Protein AF-A0A520CYE7-F1 (afdb_monomer)

Secondary structure (DSSP, 8-state):
----S-SS---HHHHHHHHHHTT-----B-TT--B-PPPS---------

Sequence (49 aa):
VSAAGAPHRFTANGIQQSIRAAGFEPQLRGQKYNYRDLPEHLEEQVITY

Nearest PDB structures (foldseek):
  6m6b-assembly1_C  TM=5.522E-01  e=1.814E+00  Thermus thermophilus HB8
  6asg-assembly1_C  TM=4.251E-01  e=1.950E+00  Thermus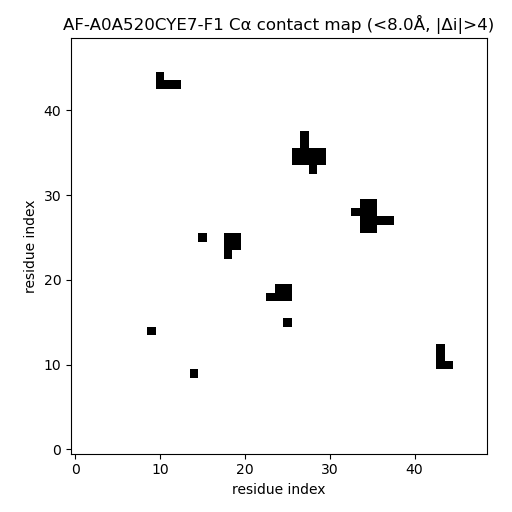 thermophilus HB8
  5zx3-assembly1_C  TM=4.945E-01  e=5.348E+00  Mycobacterium tuberculosis H37Rv
  6cce-assembly1_C  TM=5.082E-01  e=7.668E+00  Mycolicibacterium smegmatis MC2 155

Radius of gyration: 12.97 Å; Cα contacts (8 Å, |Δi|>4): 22; chains: 1; bounding box: 25×32×29 Å

Solvent-accessible surface area (backbone atoms only — not comparable to full-atom values): 3531 Å² total; per-residue (Å²): 132,86,83,76,80,58,93,77,71,85,42,74,65,58,49,44,52,53,35,44,74,72,74,42,84,73,78,53,63,47,97,85,68,41,85,42,82,80,64,96,79,73,85,70,89,79,86,86,130

Structure (mmCIF, N/CA/C/O backbone):
data_AF-A0A520CYE7-F1
#
_entry.id   AF-A0A520CYE7-F1
#
loop_
_atom_site.group_PDB
_atom_s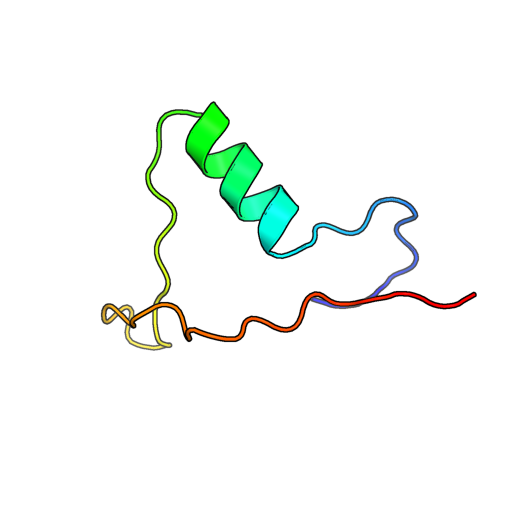ite.id
_atom_site.type_symbol
_atom_site.label_atom_id
_atom_site.label_alt_id
_atom_site.label_comp_id
_atom_site.label_asym_id
_atom_site.label_entity_id
_atom_site.label_seq_id
_atom_site.pdbx_PDB_ins_code
_atom_site.Cartn_x
_atom_site.Cartn_y
_atom_site.Cartn_z
_atom_site.occupancy
_atom_site.B_iso_or_equiv
_atom_site.auth_seq_id
_atom_site.auth_comp_id
_atom_site.auth_asym_id
_atom_site.auth_atom_id
_atom_site.pdbx_PDB_model_num
ATOM 1 N N . VAL A 1 1 ? 5.563 -7.709 4.867 1.00 45.34 1 VAL A N 1
ATOM 2 C CA . VAL A 1 1 ? 5.169 -7.357 6.254 1.00 45.34 1 VAL A CA 1
ATOM 3 C C . VAL A 1 1 ? 5.212 -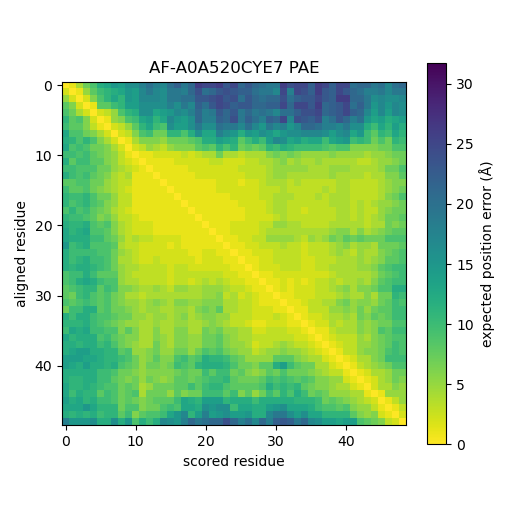8.624 7.095 1.00 45.34 1 VAL A C 1
ATOM 5 O O . VAL A 1 1 ? 4.578 -9.608 6.716 1.00 45.34 1 VAL A O 1
ATOM 8 N N . SER A 1 2 ? 6.033 -8.637 8.149 1.00 37.75 2 SER A N 1
ATOM 9 C CA . SER A 1 2 ? 6.227 -9.807 9.018 1.00 37.75 2 SER A CA 1
ATOM 10 C C . SER A 1 2 ? 4.902 -10.252 9.653 1.00 37.75 2 SER A C 1
ATOM 12 O O . SER A 1 2 ? 4.141 -9.424 10.148 1.00 37.75 2 SER A O 1
ATOM 14 N N . ALA A 1 3 ? 4.608 -11.556 9.600 1.00 51.03 3 ALA A N 1
ATOM 15 C CA . ALA A 1 3 ? 3.458 -12.204 10.237 1.00 51.03 3 ALA A CA 1
ATOM 16 C C . ALA A 1 3 ? 3.708 -12.415 11.729 1.00 51.03 3 ALA A C 1
ATOM 18 O 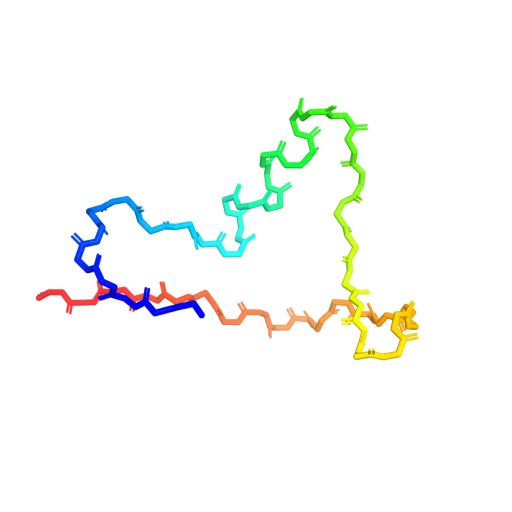O . ALA A 1 3 ? 3.691 -13.544 12.201 1.00 51.03 3 ALA A O 1
ATOM 19 N N . ALA A 1 4 ? 3.968 -11.354 12.482 1.00 52.25 4 ALA A N 1
ATOM 20 C CA . ALA A 1 4 ? 4.031 -11.480 13.931 1.00 52.25 4 ALA A CA 1
ATOM 21 C C . ALA A 1 4 ? 2.600 -11.578 14.495 1.00 52.25 4 ALA A C 1
ATOM 23 O O . ALA A 1 4 ? 2.062 -10.591 14.978 1.00 52.25 4 ALA A O 1
ATOM 24 N N . GLY A 1 5 ? 1.949 -12.738 14.343 1.00 53.62 5 GLY A N 1
ATOM 25 C CA . GLY A 1 5 ? 0.810 -13.178 15.164 1.00 53.62 5 GLY A CA 1
ATOM 26 C C . GLY A 1 5 ? -0.450 -12.302 15.227 1.00 53.62 5 GLY A C 1
ATOM 27 O O . GLY A 1 5 ? -1.299 -12.566 16.071 1.00 53.62 5 GLY A O 1
ATOM 28 N N . ALA A 1 6 ? -0.604 -11.272 14.389 1.00 57.66 6 ALA A N 1
ATOM 29 C CA . ALA A 1 6 ? -1.78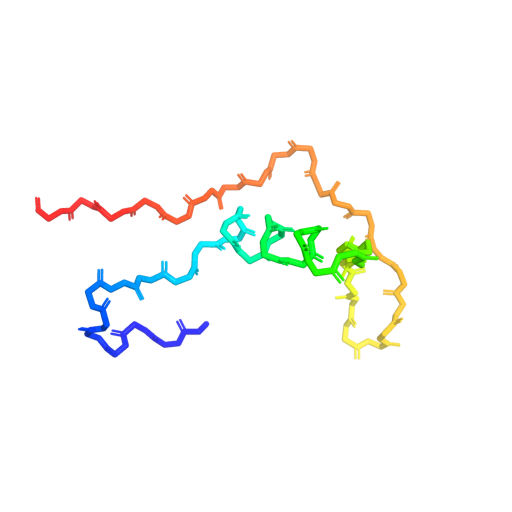3 -10.411 14.432 1.00 57.66 6 ALA A CA 1
ATOM 30 C C . ALA A 1 6 ? -3.019 -11.167 13.894 1.00 57.66 6 ALA A C 1
ATOM 32 O O . ALA A 1 6 ? -3.012 -11.544 12.718 1.00 57.66 6 ALA A O 1
ATOM 33 N N . PRO A 1 7 ? -4.083 -11.365 14.700 1.00 56.97 7 PRO A N 1
ATOM 34 C CA . PRO A 1 7 ? -5.296 -12.072 14.270 1.00 56.97 7 PRO A CA 1
ATOM 35 C C . PRO A 1 7 ? -6.027 -11.343 13.133 1.00 56.97 7 PRO A C 1
ATOM 37 O O . PRO A 1 7 ? -6.685 -11.972 12.312 1.00 56.97 7 PRO A O 1
ATOM 40 N N . HIS A 1 8 ? -5.850 -10.021 13.040 1.00 61.69 8 HIS A N 1
ATOM 41 C CA . HIS A 1 8 ? -6.309 -9.199 11.925 1.00 61.69 8 HIS A CA 1
ATOM 42 C C . HIS A 1 8 ? -5.110 -8.823 11.056 1.00 61.69 8 HIS A C 1
ATOM 44 O O . HIS A 1 8 ? -4.338 -7.920 11.386 1.00 61.69 8 HIS A O 1
ATOM 50 N N . ARG A 1 9 ? -4.931 -9.533 9.940 1.00 68.81 9 ARG A N 1
ATOM 51 C CA . ARG A 1 9 ? -3.908 -9.197 8.949 1.00 68.81 9 ARG A CA 1
ATOM 52 C C . ARG A 1 9 ? -4.493 -8.226 7.930 1.00 68.81 9 ARG A C 1
ATOM 54 O O . ARG A 1 9 ? -5.563 -8.461 7.383 1.00 68.81 9 ARG A O 1
ATOM 61 N N . PHE A 1 10 ? -3.771 -7.145 7.657 1.00 71.19 10 PHE A N 1
ATOM 62 C CA . PHE A 1 10 ? -4.118 -6.229 6.577 1.00 71.19 10 PHE A CA 1
ATOM 63 C C . PHE A 1 10 ? -3.824 -6.902 5.232 1.00 71.19 10 PHE A C 1
ATOM 65 O O . PHE A 1 10 ? -2.658 -7.103 4.881 1.00 71.19 10 PHE A O 1
ATOM 72 N N . THR A 1 11 ? -4.870 -7.279 4.496 1.00 83.50 11 THR A N 1
ATOM 73 C CA . THR A 1 11 ? -4.732 -7.748 3.114 1.00 83.50 11 THR A CA 1
ATOM 74 C C . THR A 1 11 ? -4.567 -6.561 2.166 1.00 83.50 11 THR A C 1
ATOM 76 O O . THR A 1 11 ? -4.909 -5.423 2.506 1.00 83.50 11 THR A O 1
ATOM 79 N N . ALA A 1 12 ? -4.044 -6.808 0.963 1.00 83.56 12 ALA A N 1
ATOM 80 C CA . ALA A 1 12 ? -3.922 -5.760 -0.048 1.00 83.56 12 ALA A CA 1
ATOM 81 C C . ALA A 1 12 ? -5.289 -5.128 -0.366 1.00 83.56 12 ALA A C 1
ATOM 83 O O . ALA A 1 12 ? -5.380 -3.905 -0.480 1.00 83.56 12 ALA A O 1
ATOM 84 N N . ASN A 1 13 ? -6.354 -5.934 -0.427 1.00 83.69 13 ASN A N 1
ATOM 85 C CA . ASN A 1 13 ? -7.708 -5.447 -0.661 1.00 83.69 13 ASN A CA 1
ATOM 86 C C . ASN A 1 13 ? -8.214 -4.582 0.504 1.00 83.69 13 ASN A C 1
ATOM 88 O O . ASN A 1 13 ? -8.654 -3.456 0.282 1.00 83.69 13 ASN A O 1
ATOM 92 N N . GLY A 1 14 ? -8.053 -5.038 1.752 1.00 86.19 14 GLY A N 1
ATOM 93 C CA . GLY A 1 14 ? -8.474 -4.274 2.933 1.00 86.19 14 GLY A CA 1
ATOM 94 C C . GLY A 1 14 ? -7.769 -2.918 3.056 1.00 86.19 14 GLY A C 1
ATOM 95 O O . GLY A 1 14 ? -8.395 -1.906 3.383 1.00 86.19 14 GLY A O 1
ATOM 96 N N . ILE A 1 15 ? -6.476 -2.864 2.720 1.00 86.31 15 ILE A N 1
ATOM 97 C CA . ILE A 1 15 ? -5.722 -1.605 2.665 1.00 86.31 15 ILE A CA 1
ATOM 98 C C . ILE A 1 15 ? -6.305 -0.680 1.591 1.00 86.31 15 ILE A C 1
ATOM 100 O O . ILE A 1 15 ? -6.607 0.476 1.881 1.00 86.31 15 ILE A O 1
ATOM 104 N N . GLN A 1 16 ? -6.503 -1.171 0.364 1.00 88.31 16 GLN A N 1
ATOM 105 C CA . GLN A 1 16 ? -7.046 -0.348 -0.719 1.00 88.31 16 GLN A CA 1
ATOM 106 C C . GLN A 1 16 ? -8.464 0.154 -0.419 1.00 88.31 16 GLN A C 1
ATOM 108 O O . GLN A 1 16 ? -8.775 1.306 -0.709 1.00 88.31 16 GLN A O 1
ATOM 113 N N . GLN A 1 17 ? -9.318 -0.679 0.180 1.00 89.69 17 GLN A N 1
ATOM 114 C CA . GLN A 1 17 ? -10.654 -0.272 0.617 1.00 89.69 17 GLN A CA 1
ATOM 115 C C . GLN A 1 17 ? -10.593 0.847 1.659 1.00 89.69 17 GLN A C 1
ATOM 117 O O . GLN A 1 17 ? -11.311 1.834 1.525 1.00 89.69 17 GLN A O 1
ATOM 122 N N . SER A 1 18 ? -9.700 0.737 2.645 1.00 90.75 18 SER A N 1
ATOM 123 C CA . SER A 1 18 ? -9.520 1.765 3.680 1.00 90.75 18 SER A CA 1
ATOM 124 C C . SER A 1 18 ? -9.065 3.102 3.085 1.00 90.75 18 SER A C 1
ATOM 126 O O . SER A 1 18 ? -9.567 4.155 3.467 1.00 90.75 18 SER A O 1
ATOM 128 N N . ILE A 1 19 ? -8.152 3.061 2.108 1.00 91.19 19 ILE A N 1
ATOM 129 C CA . ILE A 1 19 ? -7.670 4.251 1.392 1.00 91.19 19 ILE A CA 1
ATOM 130 C C . ILE A 1 19 ? -8.821 4.931 0.633 1.00 91.19 19 ILE A C 1
ATOM 132 O O . ILE A 1 19 ? -9.006 6.141 0.767 1.00 91.19 19 ILE A O 1
ATOM 136 N N . ARG A 1 20 ? -9.643 4.153 -0.088 1.00 93.75 20 ARG A N 1
ATOM 137 C CA . ARG A 1 20 ? -10.827 4.676 -0.793 1.00 93.75 20 ARG A CA 1
ATOM 138 C C . ARG A 1 20 ? -11.869 5.247 0.16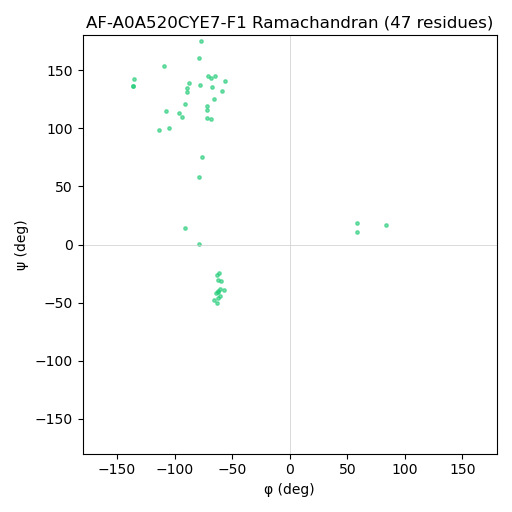7 1.00 93.75 20 ARG A C 1
ATOM 140 O O . ARG A 1 20 ? -12.411 6.314 -0.096 1.00 93.75 20 ARG A O 1
ATOM 147 N N . ALA A 1 21 ? -12.121 4.579 1.294 1.00 93.50 21 ALA A N 1
ATOM 148 C CA . ALA A 1 21 ? -13.060 5.045 2.318 1.00 93.50 21 ALA A CA 1
ATOM 149 C C . ALA A 1 21 ? -12.630 6.382 2.945 1.00 93.50 21 ALA A C 1
ATOM 151 O O . ALA A 1 21 ? -13.473 7.195 3.310 1.00 93.50 21 ALA A O 1
ATOM 152 N N . ALA A 1 22 ? -11.322 6.629 3.022 1.00 95.19 22 ALA A N 1
ATOM 153 C CA . ALA A 1 22 ? -10.759 7.903 3.455 1.00 95.19 22 ALA A CA 1
ATOM 154 C C . ALA A 1 22 ? -10.774 8.996 2.362 1.00 95.19 22 ALA A C 1
ATOM 156 O O . ALA A 1 22 ? -10.320 10.108 2.621 1.00 95.19 22 ALA A O 1
ATOM 157 N N . GLY A 1 23 ? -11.287 8.710 1.158 1.00 96.31 23 GLY A N 1
ATOM 158 C CA . GLY A 1 23 ? -11.381 9.666 0.049 1.00 96.31 23 GLY A CA 1
ATOM 159 C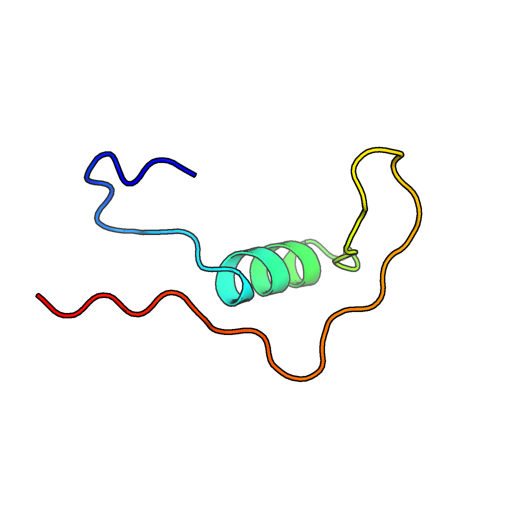 C . GLY A 1 23 ? -10.107 9.802 -0.791 1.00 96.31 23 GLY A C 1
ATOM 160 O O . GLY A 1 23 ? -9.969 10.776 -1.528 1.00 96.31 23 GLY A O 1
ATOM 161 N N . PHE A 1 24 ? -9.176 8.848 -0.693 1.00 94.75 24 PHE A N 1
ATOM 162 C CA . PHE A 1 24 ? -7.934 8.838 -1.466 1.00 94.75 24 PHE A CA 1
ATOM 163 C C . PHE A 1 24 ? -7.935 7.732 -2.526 1.00 94.75 24 PHE A C 1
ATOM 165 O O . PHE A 1 24 ? -8.563 6.687 -2.358 1.00 94.75 24 PHE A O 1
ATOM 172 N N . GLU A 1 25 ? -7.168 7.935 -3.599 1.00 92.56 25 GLU A N 1
ATOM 173 C CA . GLU A 1 25 ? -6.961 6.912 -4.626 1.00 92.56 25 GLU A CA 1
ATOM 174 C C . GLU A 1 25 ? -5.723 6.063 -4.279 1.00 92.56 25 GLU A C 1
ATOM 176 O O . GLU A 1 25 ? -4.626 6.621 -4.145 1.00 92.56 25 GLU A O 1
ATOM 181 N N . PRO A 1 26 ? -5.847 4.732 -4.114 1.00 90.62 26 PRO A N 1
ATOM 182 C CA . PRO A 1 26 ? -4.703 3.862 -3.870 1.00 90.62 26 PRO A CA 1
ATOM 183 C C . PRO A 1 26 ? -3.800 3.783 -5.101 1.00 90.62 26 PRO A C 1
ATOM 185 O O . PRO A 1 26 ? -4.266 3.598 -6.221 1.00 90.62 26 PRO A O 1
ATOM 188 N N . GLN A 1 27 ? -2.484 3.875 -4.900 1.00 90.00 27 GLN A N 1
ATOM 189 C CA . GLN A 1 27 ? -1.533 3.851 -6.008 1.00 90.00 27 GLN A CA 1
ATOM 190 C C . GLN A 1 27 ? -0.333 2.953 -5.719 1.00 90.00 27 GLN A C 1
ATOM 192 O O . GLN A 1 27 ? 0.264 3.008 -4.643 1.00 90.00 27 GLN A O 1
ATOM 197 N N . LEU A 1 28 ? 0.054 2.152 -6.713 1.00 90.00 28 LEU A N 1
ATOM 198 C CA . LEU A 1 28 ? 1.229 1.294 -6.638 1.00 90.00 28 LEU A CA 1
ATOM 199 C C . LEU A 1 28 ? 2.480 2.058 -7.098 1.00 90.00 28 LEU A C 1
ATOM 201 O O . LEU A 1 28 ? 2.450 2.848 -8.049 1.00 90.00 28 LEU A O 1
ATOM 205 N N . ARG A 1 29 ? 3.590 1.847 -6.386 1.00 91.44 29 ARG A N 1
ATOM 206 C CA . ARG A 1 29 ? 4.868 2.522 -6.627 1.00 91.44 29 ARG A CA 1
ATOM 207 C C . ARG A 1 29 ? 6.033 1.550 -6.595 1.00 91.44 29 ARG A C 1
ATOM 209 O O . ARG A 1 29 ? 6.059 0.623 -5.790 1.00 91.44 29 ARG A O 1
ATOM 216 N N . GLY A 1 30 ? 7.000 1.779 -7.480 1.00 90.62 30 GLY A N 1
ATOM 217 C CA . GLY A 1 30 ? 8.307 1.130 -7.413 1.00 90.62 30 GLY A CA 1
ATOM 218 C C . GLY A 1 30 ? 9.209 1.755 -6.345 1.00 90.62 30 GLY A C 1
ATOM 219 O O . GLY A 1 30 ? 8.886 2.790 -5.766 1.00 90.62 30 GLY A O 1
ATOM 220 N N . GLN A 1 31 ? 10.391 1.169 -6.135 1.00 89.56 31 GLN A N 1
ATOM 221 C CA . GLN A 1 31 ? 11.362 1.647 -5.134 1.00 89.56 31 GLN A CA 1
ATOM 222 C C . GLN A 1 31 ? 11.866 3.074 -5.391 1.00 89.56 31 GLN A C 1
ATOM 224 O O . GLN A 1 31 ? 12.286 3.764 -4.470 1.00 89.56 31 GLN A O 1
ATOM 229 N N . LYS A 1 32 ? 11.817 3.530 -6.647 1.00 94.56 32 LYS A N 1
ATOM 230 C CA . LYS A 1 32 ? 12.159 4.903 -7.037 1.00 94.56 32 LYS A CA 1
ATOM 231 C C . LYS A 1 32 ? 10.945 5.842 -7.021 1.00 94.56 32 LYS A C 1
ATOM 233 O O . LYS A 1 32 ? 11.005 6.909 -7.618 1.00 94.56 32 LYS A O 1
ATOM 238 N N . TYR A 1 33 ? 9.834 5.431 -6.405 1.00 88.19 33 TYR A N 1
ATOM 239 C CA . TYR A 1 33 ? 8.556 6.153 -6.378 1.00 88.19 33 TYR A CA 1
ATOM 240 C C . TYR A 1 33 ? 7.949 6.444 -7.757 1.00 88.19 33 TYR A C 1
ATOM 242 O O . TYR A 1 33 ? 7.049 7.275 -7.886 1.00 88.19 33 TYR A O 1
ATOM 250 N N . ASN A 1 34 ? 8.384 5.726 -8.791 1.00 92.69 34 ASN A N 1
ATOM 251 C CA . ASN A 1 34 ? 7.733 5.757 -10.090 1.00 92.69 34 ASN A CA 1
ATOM 252 C C . ASN A 1 34 ? 6.381 5.040 -10.017 1.00 92.69 34 ASN A C 1
ATOM 254 O O . ASN A 1 34 ? 6.239 4.037 -9.307 1.00 92.69 34 ASN A O 1
ATOM 258 N N . TYR A 1 35 ? 5.408 5.550 -10.772 1.00 90.94 35 TYR A N 1
ATOM 259 C CA . TYR A 1 35 ? 4.132 4.875 -10.977 1.00 90.94 35 TYR A CA 1
ATOM 260 C C . TYR A 1 35 ? 4.369 3.477 -11.536 1.00 90.94 35 TYR A C 1
ATOM 262 O O . TYR A 1 35 ? 5.277 3.250 -12.343 1.00 90.94 35 TYR A O 1
ATOM 270 N N . ARG A 1 36 ? 3.562 2.544 -11.050 1.00 87.88 36 ARG A N 1
ATOM 271 C CA . ARG A 1 36 ? 3.518 1.180 -11.540 1.00 87.88 36 ARG A CA 1
ATOM 272 C C . ARG A 1 36 ? 2.060 0.778 -11.657 1.00 87.88 36 ARG A C 1
ATOM 274 O O . ARG A 1 36 ? 1.285 1.043 -10.740 1.00 87.88 36 ARG A O 1
ATOM 281 N N . ASP A 1 37 ? 1.727 0.118 -12.752 1.00 85.50 37 ASP A N 1
ATOM 282 C CA . ASP A 1 37 ? 0.384 -0.402 -12.949 1.00 85.50 37 ASP A CA 1
ATOM 283 C C . ASP A 1 37 ? 0.104 -1.546 -11.977 1.00 85.50 37 ASP A C 1
ATOM 285 O O . ASP A 1 37 ? 0.988 -2.346 -11.637 1.00 85.50 37 ASP A O 1
ATOM 289 N N . LEU A 1 38 ? -1.140 -1.599 -11.509 1.00 83.44 38 LEU A N 1
ATOM 290 C CA . LEU A 1 38 ? -1.637 -2.738 -10.755 1.00 83.44 38 LEU A CA 1
ATOM 291 C C . LEU A 1 38 ? -1.667 -3.952 -11.697 1.00 83.44 38 LEU A C 1
ATOM 293 O O . LEU A 1 38 ? -2.258 -3.858 -12.771 1.00 83.44 38 LEU A O 1
ATOM 297 N N . PRO A 1 39 ? -1.025 -5.076 -11.338 1.00 82.69 39 PRO A N 1
ATOM 298 C CA . PRO A 1 39 ? -1.104 -6.283 -12.148 1.00 82.69 39 PRO A CA 1
ATOM 299 C C . PRO A 1 39 ? -2.543 -6.815 -12.162 1.00 82.69 39 PRO A C 1
ATOM 301 O O . PRO A 1 39 ? -3.238 -6.737 -11.150 1.00 82.69 39 PRO A O 1
ATOM 304 N N . GLU A 1 40 ? -2.971 -7.380 -13.296 1.00 77.88 40 GLU A N 1
ATOM 305 C CA . GLU A 1 40 ? -4.334 -7.914 -13.481 1.00 77.88 40 GLU A CA 1
ATOM 306 C C . GLU A 1 40 ? -4.670 -9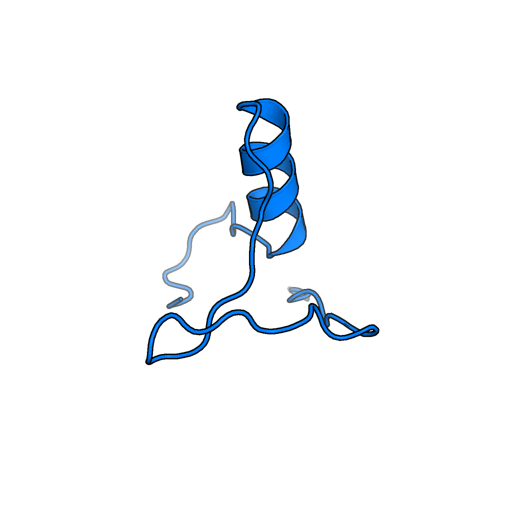.025 -12.476 1.00 77.88 40 GLU A C 1
ATOM 308 O O . GLU A 1 40 ? -5.809 -9.149 -12.029 1.00 77.88 40 GLU A O 1
ATOM 313 N N . HIS A 1 41 ? -3.658 -9.794 -12.070 1.00 77.38 41 HIS A N 1
ATOM 314 C CA . HIS A 1 41 ? -3.773 -10.843 -11.066 1.00 77.38 41 HIS A CA 1
ATOM 315 C C . HIS A 1 41 ? -2.974 -10.461 -9.818 1.00 77.38 41 HIS A C 1
ATOM 317 O O . HIS A 1 41 ? -1.753 -10.616 -9.757 1.00 77.38 41 HIS A O 1
ATOM 323 N N . 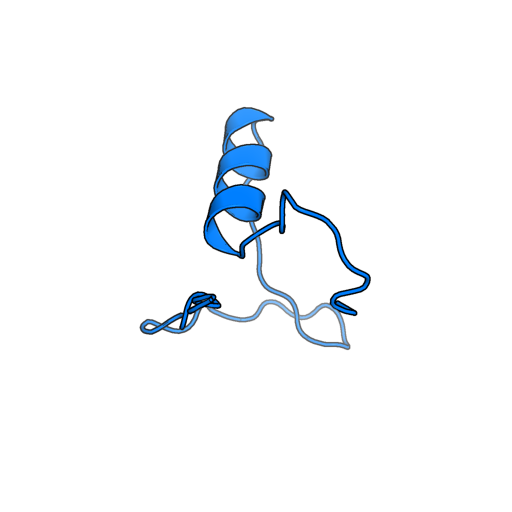LEU A 1 42 ? -3.678 -9.939 -8.815 1.00 77.94 42 LEU A N 1
ATOM 324 C CA . LEU A 1 42 ? -3.155 -9.752 -7.466 1.00 77.94 42 LEU A CA 1
ATOM 325 C C . LEU A 1 42 ? -3.523 -10.974 -6.629 1.00 77.94 42 LEU A C 1
ATOM 327 O O . LEU A 1 42 ? -4.689 -11.170 -6.292 1.00 77.94 42 LEU A O 1
ATOM 331 N N . GLU A 1 43 ? -2.527 -11.784 -6.283 1.00 75.31 43 GLU A N 1
ATOM 332 C CA . GLU A 1 43 ? -2.728 -12.864 -5.323 1.00 75.31 43 GLU A CA 1
ATOM 333 C C . GLU A 1 43 ? -2.903 -12.275 -3.926 1.00 75.31 43 GLU A C 1
ATOM 335 O O . GLU A 1 43 ? -2.011 -11.626 -3.368 1.00 75.31 43 GLU A O 1
ATOM 340 N N . GLU A 1 44 ? -4.088 -12.480 -3.362 1.00 76.25 44 GLU A N 1
ATOM 341 C CA . GLU A 1 44 ? -4.340 -12.143 -1.976 1.00 76.25 44 GLU A CA 1
ATOM 342 C C . GLU A 1 44 ? -3.730 -13.217 -1.080 1.00 76.25 44 GLU A C 1
ATOM 344 O O . GLU A 1 44 ? -3.816 -14.415 -1.349 1.00 76.25 44 GLU A O 1
ATOM 349 N N . GLN A 1 45 ? -3.089 -12.789 0.003 1.00 69.38 45 GLN A N 1
ATOM 350 C CA . GLN A 1 45 ? -2.515 -13.728 0.949 1.00 69.38 45 GLN A CA 1
ATOM 351 C C . GLN A 1 45 ? -3.645 -14.480 1.673 1.00 69.38 45 GLN A C 1
ATOM 353 O O . GLN A 1 45 ? -4.306 -13.913 2.542 1.00 69.38 45 GLN A O 1
ATOM 358 N N . VAL A 1 46 ? -3.827 -15.760 1.342 1.00 68.31 46 VAL A N 1
ATOM 359 C CA . VAL A 1 46 ? -4.777 -16.667 2.003 1.00 68.31 46 VAL A CA 1
ATOM 360 C C . VAL A 1 46 ? -4.087 -17.351 3.188 1.00 68.31 46 VAL A C 1
ATOM 362 O O . VAL A 1 46 ? -2.949 -17.804 3.067 1.00 68.31 46 VAL A O 1
ATOM 365 N N . ILE A 1 47 ? -4.749 -17.416 4.347 1.00 64.75 47 ILE A N 1
ATOM 366 C CA . ILE A 1 47 ? -4.271 -18.175 5.514 1.00 64.75 47 ILE A CA 1
ATOM 367 C C . ILE A 1 47 ? -5.155 -19.412 5.656 1.00 64.75 47 ILE A C 1
ATOM 369 O O . ILE A 1 47 ? -6.344 -19.291 5.933 1.00 64.75 47 ILE A O 1
ATOM 373 N N . THR A 1 48 ? -4.572 -20.593 5.485 1.00 61.75 48 THR A N 1
ATOM 374 C CA . THR A 1 48 ? -5.169 -21.868 5.899 1.00 61.75 48 THR A CA 1
ATOM 375 C C . THR A 1 48 ? -4.592 -22.225 7.266 1.00 61.75 48 THR A C 1
ATOM 377 O O . THR A 1 48 ? -3.380 -22.426 7.364 1.00 61.75 48 THR A O 1
ATOM 380 N N . TYR A 1 49 ? -5.423 -22.223 8.311 1.00 65.19 49 TYR A N 1
ATOM 381 C CA . TYR A 1 49 ? -5.080 -22.825 9.604 1.00 65.19 49 TYR A CA 1
ATOM 382 C C . TYR A 1 49 ? -5.387 -24.321 9.563 1.00 65.19 49 TYR A C 1
ATOM 384 O O . TYR A 1 49 ? -6.461 -24.663 9.016 1.00 65.19 49 TYR A O 1
#

pLDDT: mean 78.94, std 14.96, range [37.75, 96.31]

Mean predicted aligned error: 7.53 Å

Foldseek 3Di:
DDPPPDPDDCKPVNVQVVCVVVVHHDFDADPVRDGDDDDPDDDIDDDDD